Protein AF-A0A399XKU2-F1 (afdb_monomer_lite)

Sequence (78 aa):
MADGNCEDALEELYSFLDGELDELRRAHIKRHLDDCTPCLEVYDFHAELRVMISDKCRDQVPRELRDRIARILGEQAM

Secondary structure (DSSP, 8-state):
--HHHHHHHHHSHHHHHHT-S-HHHHHHHHHHHHH-HHHHHHHHHHHHHHHHHHHHT-----HHHHHHHHHHHHHTT-

Foldseek 3Di:
DCVVLLVVLVVCLVVLLVVVDDPVVVVSSVVCLVVPVVSVVVSVVVNVVVVVCCVPVDDDDDPVVVVVVVVVVVVVVD

Radius of gyration: 18.27 Å; chains: 1; bounding box: 53×26×36 Å

pLDDT: mean 87.52, std 12.08, range [43.62, 95.62]

Structure (mmCIF, N/CA/C/O backbone):
data_AF-A0A399XKU2-F1
#
_entry.id   AF-A0A399XKU2-F1
#
loop_
_atom_site.group_PDB
_atom_site.id
_atom_site.type_symbol
_atom_site.label_atom_id
_atom_site.label_alt_id
_atom_site.label_comp_id
_atom_site.label_asym_id
_atom_site.label_entity_id
_atom_site.label_seq_id
_atom_site.pdbx_PDB_ins_code
_atom_site.Cartn_x
_atom_site.Cartn_y
_atom_site.Cartn_z
_atom_site.occupancy
_atom_site.B_iso_or_equiv
_atom_site.auth_seq_id
_atom_site.auth_comp_id
_atom_site.auth_asym_id
_atom_site.auth_atom_id
_atom_site.pdbx_PDB_model_num
ATOM 1 N N . MET A 1 1 ? 25.067 3.602 -11.480 1.00 44.50 1 MET A N 1
ATOM 2 C CA . MET A 1 1 ? 25.121 4.561 -10.360 1.00 44.50 1 MET A CA 1
ATOM 3 C C . MET A 1 1 ? 23.784 5.280 -10.333 1.00 44.50 1 MET A C 1
ATOM 5 O O . MET A 1 1 ? 23.592 6.211 -11.099 1.00 44.50 1 MET A O 1
ATOM 9 N N . ALA A 1 2 ? 22.843 4.759 -9.549 1.00 52.00 2 ALA A N 1
ATOM 10 C CA . ALA A 1 2 ? 21.520 5.338 -9.304 1.00 52.00 2 ALA A CA 1
ATOM 11 C C . ALA A 1 2 ? 21.304 5.427 -7.782 1.00 52.00 2 ALA A C 1
ATOM 13 O O . ALA A 1 2 ? 20.258 5.067 -7.270 1.00 52.00 2 ALA A O 1
ATOM 14 N N . ASP A 1 3 ? 22.360 5.818 -7.068 1.00 57.28 3 ASP A N 1
ATOM 15 C CA . ASP A 1 3 ? 22.460 5.681 -5.613 1.00 57.28 3 ASP A CA 1
ATOM 16 C C . ASP A 1 3 ? 21.531 6.668 -4.886 1.00 57.28 3 ASP A C 1
ATOM 18 O O . ASP A 1 3 ? 20.757 6.263 -4.029 1.00 57.28 3 ASP A O 1
ATOM 22 N N . GLY A 1 4 ? 21.483 7.929 -5.339 1.00 62.91 4 GLY A N 1
ATOM 23 C CA . GLY A 1 4 ? 20.623 8.951 -4.725 1.00 62.91 4 GLY A CA 1
ATOM 24 C C . GLY A 1 4 ? 19.125 8.651 -4.838 1.00 62.91 4 GLY A C 1
ATOM 25 O O . GLY A 1 4 ? 18.402 8.768 -3.864 1.00 62.91 4 GLY A O 1
ATOM 26 N N . ASN A 1 5 ? 18.660 8.160 -5.993 1.00 79.06 5 ASN A N 1
ATOM 27 C CA . ASN A 1 5 ? 17.226 7.929 -6.202 1.00 79.06 5 ASN A CA 1
ATOM 28 C C . ASN A 1 5 ? 16.690 6.711 -5.428 1.00 79.06 5 ASN A C 1
ATOM 30 O O . ASN A 1 5 ? 15.491 6.627 -5.179 1.00 79.06 5 ASN A O 1
ATOM 34 N N . CYS A 1 6 ? 17.558 5.746 -5.100 1.00 90.44 6 CYS A N 1
ATOM 35 C CA . CYS A 1 6 ? 17.187 4.590 -4.285 1.00 90.44 6 CYS A CA 1
ATOM 36 C C . CYS A 1 6 ? 17.091 4.964 -2.803 1.00 90.44 6 CYS A C 1
ATOM 38 O O . CYS A 1 6 ? 16.175 4.502 -2.131 1.00 90.44 6 CYS A O 1
ATOM 40 N N . GLU A 1 7 ? 18.016 5.785 -2.297 1.00 89.31 7 GLU A N 1
ATOM 41 C CA . GLU A 1 7 ? 18.006 6.231 -0.900 1.00 89.31 7 GLU A CA 1
ATOM 42 C C . GLU A 1 7 ? 16.756 7.074 -0.606 1.00 89.31 7 GLU A C 1
ATOM 44 O O . GLU A 1 7 ? 15.993 6.720 0.291 1.00 89.31 7 GLU A O 1
ATOM 49 N N . ASP A 1 8 ? 16.453 8.062 -1.458 1.00 86.94 8 ASP A N 1
ATOM 50 C CA . ASP A 1 8 ? 15.226 8.868 -1.365 1.00 86.94 8 ASP A CA 1
ATOM 51 C C . ASP A 1 8 ? 13.954 7.990 -1.396 1.00 86.94 8 ASP A C 1
ATOM 53 O O . ASP A 1 8 ? 13.026 8.166 -0.602 1.00 86.94 8 ASP A O 1
ATOM 57 N N . ALA A 1 9 ? 13.907 6.995 -2.293 1.00 87.56 9 ALA A N 1
ATOM 58 C CA . ALA A 1 9 ? 12.768 6.083 -2.403 1.00 87.56 9 ALA A CA 1
ATOM 59 C C . ALA A 1 9 ? 12.598 5.189 -1.163 1.00 87.56 9 ALA A C 1
ATOM 61 O O . ALA A 1 9 ? 11.467 4.852 -0.810 1.00 87.56 9 ALA A O 1
ATOM 62 N N . LEU A 1 10 ? 13.697 4.802 -0.508 1.00 88.69 10 LEU A N 1
ATOM 63 C CA . LEU A 1 10 ? 13.675 4.017 0.726 1.00 88.69 10 LEU A CA 1
ATOM 64 C C . LEU A 1 10 ? 13.270 4.866 1.937 1.00 88.69 10 LEU A C 1
ATOM 66 O O . LEU A 1 10 ? 12.516 4.377 2.780 1.00 88.69 10 LEU A O 1
ATOM 70 N N . GLU A 1 11 ? 13.711 6.124 2.013 1.00 90.50 11 GLU A N 1
ATOM 71 C CA . GLU A 1 11 ? 13.299 7.051 3.074 1.00 90.50 11 GLU A CA 1
ATOM 72 C C . GLU A 1 11 ? 11.792 7.342 3.021 1.00 90.50 11 GLU A C 1
ATOM 74 O O . GLU A 1 11 ? 11.112 7.326 4.049 1.00 90.50 11 GLU A O 1
ATOM 79 N N . GLU A 1 12 ? 11.237 7.540 1.823 1.00 92.62 12 GLU A N 1
ATOM 80 C CA . GLU A 1 12 ? 9.810 7.829 1.638 1.00 92.62 12 GLU A CA 1
ATOM 81 C C . GLU A 1 12 ? 8.926 6.568 1.512 1.00 92.62 12 GLU A C 1
ATOM 83 O O . GLU A 1 12 ? 7.702 6.678 1.380 1.00 92.62 12 GLU A O 1
ATOM 88 N N . LEU A 1 13 ? 9.502 5.360 1.585 1.00 92.81 13 LEU A N 1
ATOM 89 C CA . LEU A 1 13 ? 8.802 4.092 1.337 1.00 92.81 13 LEU A CA 1
ATOM 90 C C . LEU A 1 13 ? 7.605 3.871 2.271 1.00 92.81 13 LEU A C 1
ATOM 92 O O . LEU A 1 13 ? 6.539 3.429 1.836 1.00 92.81 13 LEU A O 1
ATOM 96 N N . TYR A 1 14 ? 7.760 4.179 3.559 1.00 92.00 14 TYR A N 1
ATOM 97 C CA . TYR A 1 14 ? 6.677 4.013 4.529 1.00 92.00 14 TYR A CA 1
ATOM 98 C C . TYR A 1 14 ? 5.550 5.015 4.291 1.00 92.00 14 TYR A C 1
ATOM 100 O O . TYR A 1 14 ? 4.397 4.603 4.197 1.00 92.00 14 TYR A O 1
ATOM 108 N N . SER A 1 15 ? 5.879 6.287 4.062 1.00 94.19 15 SER A N 1
ATOM 109 C CA . SER A 1 15 ? 4.905 7.319 3.692 1.00 94.19 15 SER A CA 1
ATOM 110 C C . SER A 1 15 ? 4.151 6.954 2.407 1.00 94.19 15 SER A C 1
ATOM 112 O O . SER A 1 15 ? 2.948 7.193 2.285 1.00 94.19 15 SER A O 1
ATOM 114 N N . PHE A 1 16 ? 4.832 6.323 1.444 1.00 94.12 16 PHE A N 1
ATOM 115 C CA . PHE A 1 16 ? 4.208 5.792 0.232 1.00 94.12 16 PHE A CA 1
ATOM 116 C C . PHE A 1 16 ? 3.215 4.658 0.535 1.00 94.12 16 PHE A C 1
ATOM 118 O O . PHE A 1 16 ? 2.101 4.664 -0.003 1.00 94.12 16 PHE A O 1
ATOM 125 N N . LEU A 1 17 ? 3.599 3.711 1.399 1.00 93.44 17 LEU A N 1
ATOM 126 C CA . LEU A 1 17 ? 2.756 2.594 1.843 1.00 93.44 17 LEU A CA 1
ATOM 127 C C . LEU A 1 17 ? 1.548 3.060 2.675 1.00 93.44 17 LEU A C 1
ATOM 129 O O . LEU A 1 17 ? 0.482 2.455 2.573 1.00 93.44 17 LEU A O 1
ATOM 133 N N . ASP A 1 18 ? 1.697 4.119 3.474 1.00 93.25 18 ASP A N 1
ATOM 134 C CA . ASP A 1 18 ? 0.614 4.743 4.251 1.00 93.25 18 ASP A CA 1
ATOM 135 C C . ASP A 1 18 ? -0.282 5.655 3.400 1.00 93.25 18 ASP A C 1
ATOM 137 O O . ASP A 1 18 ? -1.404 5.976 3.788 1.00 93.25 18 ASP A O 1
ATOM 141 N N . GLY A 1 19 ? 0.171 6.024 2.198 1.00 92.69 19 GLY A N 1
ATOM 142 C CA . GLY A 1 19 ? -0.558 6.919 1.304 1.00 92.69 19 GLY A CA 1
ATOM 143 C C . GLY A 1 19 ? -0.508 8.386 1.733 1.00 92.69 19 GLY A C 1
ATOM 144 O O . GLY A 1 19 ? -1.370 9.156 1.319 1.00 92.69 19 GLY A O 1
ATOM 145 N N . GLU A 1 20 ? 0.492 8.769 2.527 1.00 95.19 20 GLU A N 1
ATOM 146 C CA . GLU A 1 20 ? 0.674 10.123 3.071 1.00 95.19 20 GLU A CA 1
ATOM 147 C C . GLU A 1 20 ? 1.463 11.057 2.139 1.00 95.19 20 GLU A C 1
ATOM 149 O O . GLU A 1 20 ? 1.659 12.230 2.448 1.00 95.19 20 GLU A O 1
ATOM 154 N N . LEU A 1 21 ? 1.921 10.554 0.992 1.00 93.31 21 LEU A N 1
ATOM 155 C CA . LEU A 1 21 ? 2.659 11.347 0.011 1.00 93.31 21 LEU A CA 1
ATOM 156 C C . LEU A 1 21 ? 1.745 12.153 -0.911 1.00 93.31 21 LEU A C 1
ATOM 158 O O . LEU A 1 21 ? 0.696 11.677 -1.352 1.00 93.31 21 LEU A O 1
ATOM 162 N N . ASP A 1 22 ? 2.224 13.337 -1.301 1.00 94.38 22 ASP A N 1
ATOM 163 C CA . ASP A 1 22 ? 1.608 14.135 -2.360 1.00 94.38 22 ASP A CA 1
ATOM 164 C C . ASP A 1 22 ? 1.635 13.382 -3.704 1.00 94.38 22 ASP A C 1
ATOM 166 O O . ASP A 1 22 ? 2.506 12.545 -3.962 1.00 94.38 22 ASP A O 1
ATOM 170 N N . GLU A 1 23 ? 0.722 13.726 -4.616 1.00 93.44 23 GLU A N 1
ATOM 171 C CA . GLU A 1 23 ? 0.572 13.045 -5.913 1.00 93.44 23 GLU A CA 1
ATOM 172 C C . GLU A 1 23 ? 1.873 13.001 -6.732 1.00 93.44 23 GLU A C 1
ATOM 174 O O . GLU A 1 23 ? 2.187 11.982 -7.351 1.00 93.44 23 GLU A O 1
ATOM 179 N N . LEU A 1 24 ? 2.659 14.084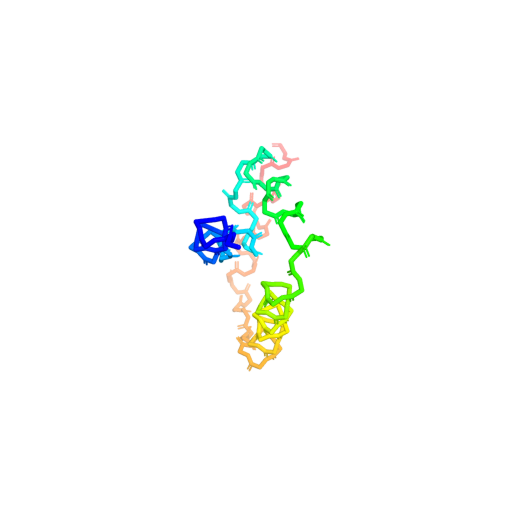 -6.701 1.00 92.06 24 LEU A N 1
ATOM 180 C CA . LEU A 1 24 ? 3.937 14.182 -7.411 1.00 92.06 24 LEU A CA 1
ATOM 181 C C . LEU A 1 24 ? 4.982 13.208 -6.856 1.00 92.06 24 LEU A C 1
ATOM 183 O O . LEU A 1 24 ? 5.605 12.475 -7.626 1.00 92.06 24 LEU A O 1
ATOM 187 N N . ARG A 1 25 ? 5.150 13.160 -5.530 1.00 90.69 25 ARG A N 1
ATOM 188 C CA . ARG A 1 25 ? 6.104 12.250 -4.876 1.00 90.69 25 ARG A CA 1
ATOM 189 C C . ARG A 1 25 ? 5.681 10.802 -5.032 1.00 90.69 25 ARG A C 1
ATOM 191 O O . ARG A 1 25 ? 6.493 9.935 -5.340 1.00 90.69 25 ARG A O 1
ATOM 198 N N . ARG A 1 26 ? 4.376 10.548 -4.931 1.00 93.50 26 ARG A N 1
ATOM 199 C CA . ARG A 1 26 ? 3.809 9.225 -5.176 1.00 93.50 26 ARG A CA 1
ATOM 200 C C . ARG A 1 26 ? 4.107 8.731 -6.589 1.00 93.50 26 ARG A C 1
ATOM 202 O O . ARG A 1 26 ? 4.486 7.575 -6.763 1.00 93.50 26 ARG A O 1
ATOM 209 N N . ALA A 1 27 ? 3.950 9.590 -7.595 1.00 93.12 27 ALA A N 1
ATOM 210 C CA . ALA A 1 27 ? 4.283 9.251 -8.975 1.00 93.12 27 ALA A CA 1
ATOM 211 C C . ALA A 1 27 ? 5.789 9.005 -9.164 1.00 93.12 27 ALA A C 1
ATOM 213 O O . ALA A 1 27 ? 6.163 8.092 -9.901 1.00 93.12 27 ALA A O 1
ATOM 214 N N . HIS A 1 28 ? 6.637 9.779 -8.481 1.00 91.81 28 HIS A N 1
ATOM 215 C CA . HIS A 1 28 ? 8.089 9.618 -8.510 1.00 91.81 28 HIS A CA 1
ATOM 216 C C . HIS A 1 28 ? 8.538 8.261 -7.952 1.00 91.81 28 HIS A C 1
ATOM 218 O O . HIS A 1 28 ? 9.220 7.512 -8.650 1.00 91.81 28 HIS A O 1
ATOM 224 N N . ILE A 1 29 ? 8.086 7.897 -6.749 1.00 92.12 29 ILE A N 1
ATOM 225 C CA . ILE A 1 29 ? 8.409 6.598 -6.138 1.00 92.12 29 ILE A CA 1
ATOM 226 C C . ILE A 1 29 ? 7.852 5.458 -6.980 1.00 92.12 29 ILE A C 1
ATOM 228 O O . ILE A 1 29 ? 8.553 4.489 -7.238 1.00 92.12 29 ILE A O 1
ATOM 232 N N . LYS A 1 30 ? 6.619 5.582 -7.483 1.00 92.06 30 LYS A N 1
ATOM 233 C CA . LYS A 1 30 ? 6.042 4.554 -8.353 1.00 92.06 30 LYS A CA 1
ATOM 234 C C . LYS A 1 30 ? 6.900 4.318 -9.598 1.00 92.06 30 LYS A C 1
ATOM 236 O O . LYS A 1 30 ? 7.207 3.174 -9.906 1.00 92.06 30 LYS A O 1
ATOM 241 N N . ARG A 1 31 ? 7.333 5.394 -10.265 1.00 92.94 31 ARG A N 1
ATOM 242 C CA . ARG A 1 31 ? 8.260 5.306 -11.400 1.00 92.94 31 ARG A CA 1
ATOM 243 C C . ARG A 1 31 ? 9.564 4.620 -10.997 1.00 92.94 31 ARG A C 1
ATOM 245 O O . ARG A 1 31 ? 10.032 3.758 -11.723 1.00 92.94 31 ARG A O 1
ATOM 252 N N . HIS A 1 32 ? 10.126 4.976 -9.843 1.00 92.19 32 HIS A N 1
ATOM 253 C CA . HIS A 1 32 ? 11.334 4.335 -9.337 1.00 92.19 32 HIS A CA 1
ATOM 254 C C . HIS A 1 32 ? 11.146 2.824 -9.148 1.00 92.19 32 HIS A C 1
ATOM 256 O O . HIS A 1 32 ? 11.975 2.054 -9.617 1.00 92.19 32 HIS A O 1
ATOM 262 N N . LEU A 1 33 ? 10.061 2.395 -8.501 1.00 92.12 33 LEU A N 1
ATOM 263 C CA . LEU A 1 33 ? 9.766 0.976 -8.279 1.00 92.12 33 LEU A CA 1
ATOM 264 C C . LEU A 1 33 ? 9.546 0.215 -9.599 1.00 92.12 33 LEU A C 1
ATOM 266 O O . LEU A 1 33 ? 9.956 -0.937 -9.702 1.00 92.12 33 LEU A O 1
ATOM 270 N N . ASP A 1 34 ? 8.964 0.861 -10.618 1.00 92.62 34 ASP A N 1
ATOM 271 C CA . ASP A 1 34 ? 8.814 0.281 -11.962 1.00 92.62 34 ASP A CA 1
ATOM 272 C C . ASP A 1 34 ? 10.176 0.060 -12.661 1.00 92.62 34 ASP A C 1
ATOM 274 O O . ASP A 1 34 ? 10.343 -0.908 -13.403 1.00 92.62 34 ASP A O 1
ATOM 278 N N . ASP A 1 35 ? 11.151 0.947 -12.430 1.00 92.50 35 ASP A N 1
ATOM 279 C CA . ASP A 1 35 ? 12.470 0.926 -13.081 1.00 92.50 35 ASP A CA 1
ATOM 280 C C . ASP A 1 35 ? 13.571 0.233 -12.238 1.00 92.50 35 ASP A C 1
ATOM 282 O O . ASP A 1 35 ? 14.657 -0.058 -12.749 1.00 92.50 35 ASP A O 1
ATOM 286 N N . CYS A 1 36 ? 13.318 -0.049 -10.955 1.00 93.81 36 CYS A N 1
ATOM 287 C CA . CYS A 1 36 ? 14.309 -0.526 -9.987 1.00 93.81 36 CYS A CA 1
ATOM 288 C C . CYS A 1 36 ? 13.824 -1.776 -9.234 1.00 93.81 36 CYS A C 1
ATOM 290 O O . CYS A 1 36 ? 13.228 -1.694 -8.158 1.00 93.81 36 CYS A O 1
ATOM 292 N N . THR A 1 37 ? 14.162 -2.956 -9.764 1.00 92.12 37 THR A N 1
ATOM 293 C CA . THR A 1 37 ? 13.876 -4.257 -9.133 1.00 92.12 37 THR A CA 1
ATOM 294 C C . THR A 1 37 ? 14.303 -4.363 -7.660 1.00 92.12 37 THR A C 1
ATOM 296 O O . THR A 1 37 ? 13.476 -4.805 -6.871 1.00 92.12 37 THR A O 1
ATOM 299 N N . PRO A 1 38 ? 15.516 -3.954 -7.226 1.00 92.00 38 PRO A N 1
ATOM 300 C CA . PRO A 1 38 ? 15.897 -4.137 -5.823 1.00 92.00 38 PRO A CA 1
ATOM 301 C C . PRO A 1 38 ? 15.038 -3.304 -4.860 1.00 92.00 38 PRO A C 1
ATOM 303 O O . PRO A 1 38 ? 14.709 -3.771 -3.774 1.00 92.00 38 PRO A O 1
ATOM 306 N N . CYS A 1 39 ? 14.623 -2.094 -5.247 1.00 93.12 39 CYS A N 1
ATOM 307 C CA . CYS A 1 39 ? 13.708 -1.292 -4.431 1.00 93.12 39 CYS A CA 1
ATOM 308 C C . CYS A 1 39 ? 12.281 -1.856 -4.454 1.00 93.12 39 CYS A C 1
ATOM 310 O O . CYS A 1 39 ? 11.590 -1.792 -3.437 1.00 93.12 39 CYS A O 1
ATOM 312 N N . LEU A 1 40 ? 11.860 -2.456 -5.573 1.00 93.19 40 LEU A N 1
ATOM 313 C CA . LEU A 1 40 ? 10.589 -3.174 -5.663 1.00 93.19 40 LEU A CA 1
ATOM 314 C C . LEU A 1 40 ? 10.543 -4.386 -4.722 1.00 93.19 40 LEU A C 1
ATOM 316 O O . LEU A 1 40 ? 9.558 -4.556 -4.014 1.00 93.19 40 LEU A O 1
ATOM 320 N N . GLU A 1 41 ? 11.615 -5.177 -4.637 1.00 94.62 41 GLU A N 1
ATOM 321 C CA . GLU A 1 41 ? 11.686 -6.319 -3.711 1.00 94.62 41 GLU A CA 1
ATOM 322 C C . GLU A 1 41 ? 11.556 -5.881 -2.243 1.00 94.62 41 GLU A C 1
ATOM 324 O O . GLU A 1 41 ? 10.862 -6.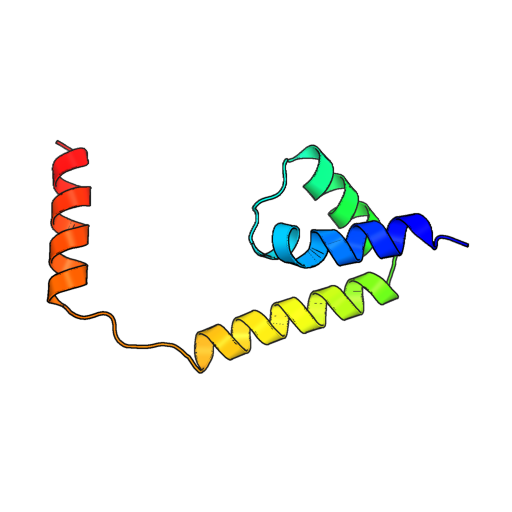522 -1.451 1.00 94.62 41 GLU A O 1
ATOM 329 N N . VAL A 1 42 ? 12.183 -4.757 -1.878 1.00 93.25 42 VAL A N 1
ATOM 330 C CA . VAL A 1 42 ? 12.046 -4.169 -0.537 1.00 93.25 42 VAL A CA 1
ATOM 331 C C . VAL A 1 42 ? 10.607 -3.703 -0.295 1.00 93.25 42 VAL A C 1
ATOM 333 O O . VAL A 1 42 ? 10.033 -4.003 0.754 1.00 93.25 42 VAL A O 1
ATOM 336 N N . TYR A 1 43 ? 9.997 -3.016 -1.265 1.00 94.44 43 TYR A N 1
ATOM 337 C CA . TYR A 1 43 ? 8.591 -2.612 -1.194 1.00 94.44 43 TYR A CA 1
ATOM 338 C C . TYR A 1 43 ? 7.658 -3.810 -0.972 1.00 94.44 43 TYR A C 1
ATOM 340 O O . TYR A 1 43 ? 6.851 -3.778 -0.040 1.00 94.44 43 TYR A O 1
ATOM 348 N N . ASP A 1 44 ? 7.789 -4.865 -1.779 1.00 94.44 44 ASP A N 1
ATOM 349 C CA . ASP A 1 44 ? 6.931 -6.051 -1.711 1.00 94.44 44 ASP A CA 1
ATOM 350 C C . ASP A 1 44 ? 7.036 -6.734 -0.345 1.00 94.44 44 ASP A C 1
ATOM 352 O O . ASP A 1 44 ? 6.017 -7.073 0.263 1.00 94.44 44 ASP A O 1
ATOM 356 N N . PHE A 1 45 ? 8.253 -6.846 0.198 1.00 95.62 45 PHE A N 1
ATOM 357 C CA . PHE A 1 45 ? 8.468 -7.364 1.546 1.00 95.62 45 PHE A CA 1
ATOM 358 C C . PHE A 1 45 ? 7.724 -6.540 2.608 1.00 95.62 45 PHE A C 1
ATOM 360 O O . PHE A 1 45 ? 7.011 -7.096 3.447 1.00 95.62 45 PHE A O 1
ATOM 367 N N . HIS A 1 46 ? 7.851 -5.210 2.582 1.00 95.06 46 HIS A N 1
ATOM 368 C CA . HIS A 1 46 ? 7.177 -4.348 3.555 1.00 95.06 46 HIS A CA 1
ATOM 369 C C . HIS A 1 46 ? 5.651 -4.352 3.393 1.00 95.06 46 HIS A C 1
ATOM 371 O O . HIS A 1 46 ? 4.928 -4.313 4.395 1.00 95.06 46 HIS A O 1
ATOM 377 N N . ALA A 1 47 ? 5.149 -4.422 2.158 1.00 93.69 47 ALA A N 1
ATOM 378 C CA . ALA A 1 47 ? 3.724 -4.534 1.872 1.00 93.69 47 ALA A CA 1
ATOM 379 C C . ALA A 1 47 ? 3.149 -5.853 2.415 1.00 93.69 47 ALA A C 1
ATOM 381 O O . ALA A 1 47 ? 2.129 -5.840 3.110 1.00 93.69 47 ALA A O 1
ATOM 382 N N . GLU A 1 48 ? 3.829 -6.976 2.177 1.00 95.50 48 GLU A N 1
ATOM 383 C CA . GLU A 1 48 ? 3.428 -8.280 2.706 1.00 95.50 48 GLU A CA 1
ATOM 384 C C . GLU A 1 48 ? 3.485 -8.304 4.240 1.00 95.50 48 GLU A C 1
ATOM 386 O O . GLU A 1 48 ? 2.530 -8.730 4.898 1.00 95.50 48 GLU A O 1
ATOM 391 N N . LEU A 1 49 ? 4.554 -7.761 4.830 1.00 94.62 49 LEU A N 1
ATOM 392 C CA . LEU A 1 49 ? 4.703 -7.661 6.280 1.00 94.62 49 LEU A CA 1
ATOM 393 C C . LEU A 1 49 ? 3.551 -6.873 6.920 1.00 94.62 49 LEU A C 1
ATOM 395 O O . LEU A 1 49 ? 3.022 -7.291 7.951 1.00 94.62 49 LEU A O 1
ATOM 399 N N . ARG A 1 50 ? 3.110 -5.765 6.309 1.00 92.62 50 ARG A N 1
ATOM 400 C CA . ARG A 1 50 ? 1.945 -4.996 6.784 1.00 92.62 50 ARG A CA 1
ATOM 401 C C . ARG A 1 50 ? 0.665 -5.824 6.776 1.00 92.62 50 ARG A C 1
ATOM 403 O O . ARG A 1 50 ? -0.096 -5.764 7.743 1.00 92.62 50 ARG A O 1
ATOM 410 N N . VAL A 1 51 ? 0.437 -6.612 5.726 1.00 91.69 51 VAL A N 1
ATOM 411 C CA . VAL A 1 51 ? -0.718 -7.519 5.651 1.00 91.69 51 VAL A CA 1
ATOM 412 C C . VAL A 1 51 ? -0.640 -8.572 6.754 1.00 91.69 51 VAL A C 1
ATOM 414 O O . VAL A 1 51 ? -1.624 -8.785 7.462 1.00 91.69 51 VAL A O 1
ATOM 417 N N . MET A 1 52 ? 0.532 -9.179 6.964 1.00 94.12 52 MET A N 1
ATOM 418 C CA . MET A 1 52 ? 0.730 -10.165 8.030 1.00 94.12 52 MET A CA 1
ATOM 419 C C . MET A 1 52 ? 0.493 -9.573 9.423 1.00 94.12 52 MET A C 1
ATOM 421 O O . MET A 1 52 ? -0.206 -10.181 10.232 1.00 94.12 52 MET A O 1
ATOM 425 N N . ILE A 1 53 ? 1.030 -8.384 9.712 1.00 91.88 53 ILE A N 1
ATOM 426 C CA . ILE A 1 53 ? 0.804 -7.695 10.990 1.00 91.88 53 ILE A CA 1
ATOM 427 C C . ILE A 1 53 ? -0.684 -7.379 11.161 1.00 91.88 53 ILE A C 1
ATOM 429 O O . ILE A 1 53 ? -1.236 -7.615 12.231 1.00 91.88 53 ILE A O 1
ATOM 433 N N . SER A 1 54 ? -1.356 -6.900 10.113 1.00 88.75 54 SER A N 1
ATOM 434 C CA . SER A 1 54 ? -2.791 -6.611 10.162 1.00 88.75 54 SER A CA 1
ATOM 435 C C . SER A 1 54 ? -3.636 -7.860 10.438 1.00 88.75 54 SER A C 1
ATOM 437 O O . SER A 1 54 ? -4.600 -7.786 11.199 1.00 88.75 54 SER A O 1
ATOM 439 N N . ASP A 1 55 ? -3.259 -9.013 9.879 1.00 88.88 55 ASP A N 1
ATOM 440 C CA . ASP A 1 55 ? -3.911 -10.300 10.147 1.00 88.88 55 ASP A CA 1
ATOM 441 C C . ASP A 1 55 ? -3.678 -10.776 11.591 1.00 88.88 55 ASP A C 1
ATOM 443 O O . ASP A 1 55 ? -4.615 -11.186 12.277 1.00 88.88 55 ASP A O 1
ATOM 447 N N . LYS A 1 56 ? -2.430 -10.705 12.074 1.00 87.44 56 LYS A N 1
ATOM 448 C CA . LYS A 1 56 ? -2.026 -11.270 13.374 1.00 87.44 56 LYS A CA 1
ATOM 449 C C . LYS A 1 56 ? -2.306 -10.373 14.572 1.00 87.44 56 LYS A C 1
ATOM 451 O O . LYS A 1 56 ? -2.553 -10.892 15.657 1.00 87.44 56 LYS A O 1
ATOM 456 N N . CYS A 1 57 ? -2.281 -9.058 14.399 1.00 84.31 57 CYS A N 1
ATOM 457 C CA . CYS A 1 57 ? -2.440 -8.074 15.471 1.00 84.31 57 CYS A CA 1
ATOM 458 C C . CYS A 1 57 ? -3.818 -7.400 15.435 1.00 84.31 57 CYS A C 1
ATOM 460 O O . CYS A 1 57 ? -3.959 -6.226 15.775 1.00 84.31 57 CYS A O 1
ATOM 462 N N . ARG A 1 58 ? -4.851 -8.131 15.000 1.00 78.75 58 ARG A N 1
ATOM 463 C CA . ARG A 1 58 ? -6.220 -7.617 14.976 1.00 78.75 58 ARG A CA 1
ATOM 464 C C . ARG A 1 58 ? -6.906 -7.821 16.322 1.00 78.75 58 ARG A C 1
ATOM 466 O O . ARG A 1 58 ? -7.401 -8.906 16.619 1.00 78.75 58 ARG A O 1
ATOM 473 N N . ASP A 1 59 ? -7.020 -6.749 17.093 1.00 80.19 59 ASP A N 1
ATOM 474 C CA . ASP A 1 59 ? -7.841 -6.732 18.301 1.00 80.19 59 ASP A CA 1
ATOM 475 C C . ASP A 1 59 ? -9.323 -6.491 17.995 1.00 80.19 59 ASP A C 1
ATOM 477 O O . ASP A 1 59 ? -9.710 -5.793 17.048 1.00 80.19 59 ASP A O 1
ATOM 481 N N . GLN A 1 60 ? -10.193 -7.070 18.825 1.00 81.75 60 GLN A N 1
ATOM 482 C CA . GLN A 1 60 ? -11.616 -6.767 18.759 1.00 81.75 60 GLN A CA 1
ATOM 483 C C . GLN A 1 60 ? -11.868 -5.357 19.291 1.00 81.75 60 GLN A C 1
ATOM 485 O O . GLN A 1 60 ? -11.740 -5.097 20.484 1.00 81.75 60 GLN A O 1
ATOM 490 N N . VAL A 1 61 ? -12.314 -4.459 18.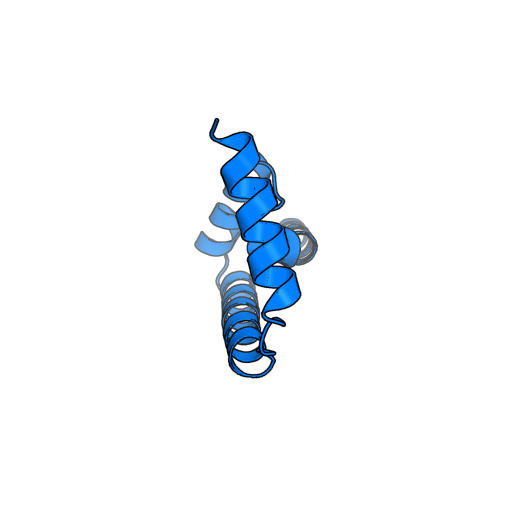411 1.00 85.06 61 VAL A N 1
ATOM 491 C CA . VAL A 1 61 ? -12.726 -3.107 18.809 1.00 85.06 61 VAL A CA 1
ATOM 492 C C . VAL A 1 61 ? -13.890 -3.196 19.814 1.00 85.06 61 VAL A C 1
ATOM 494 O O . VAL A 1 61 ? -14.904 -3.832 19.500 1.00 85.06 61 VAL A O 1
ATOM 497 N N . PRO A 1 62 ? -13.824 -2.564 20.998 1.00 92.12 62 PRO A N 1
ATOM 498 C CA . PRO A 1 62 ? -14.932 -2.566 21.953 1.00 92.12 62 PRO A CA 1
ATOM 499 C C . PRO A 1 62 ? -16.242 -2.072 21.320 1.00 92.12 62 PRO A C 1
ATOM 501 O O . PRO A 1 62 ? -16.238 -1.144 20.507 1.00 92.12 62 PRO A O 1
ATOM 504 N N . ARG A 1 63 ? -17.378 -2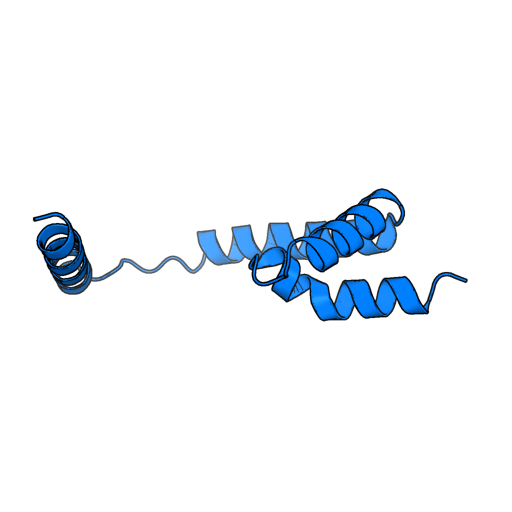.700 21.663 1.00 91.75 63 ARG A N 1
ATOM 505 C CA . ARG A 1 63 ? -18.698 -2.326 21.105 1.00 91.75 63 ARG A CA 1
ATOM 506 C C . ARG A 1 63 ? -19.044 -0.870 21.405 1.00 91.75 63 ARG A C 1
ATOM 508 O O . ARG A 1 63 ? -19.420 -0.150 20.494 1.00 91.75 63 ARG A O 1
ATOM 515 N N . GLU A 1 64 ? -18.782 -0.424 22.630 1.00 93.06 64 GLU A N 1
ATOM 516 C CA . GLU A 1 64 ? -18.990 0.963 23.062 1.00 93.06 64 GLU A CA 1
ATOM 517 C C . GLU A 1 64 ? -18.280 1.993 22.167 1.00 93.06 64 GLU A C 1
ATOM 519 O O . GLU A 1 64 ? -18.852 3.029 21.829 1.00 93.06 64 GLU A O 1
ATOM 524 N N . LEU A 1 65 ? -17.052 1.692 21.726 1.00 91.31 65 LEU A N 1
ATOM 525 C CA . LEU A 1 65 ? -16.285 2.576 20.856 1.00 91.31 65 LEU A CA 1
ATOM 526 C C . LEU A 1 65 ? -16.891 2.601 19.451 1.00 91.31 65 LEU A C 1
ATOM 528 O O . LEU A 1 65 ? -17.026 3.672 18.864 1.00 91.31 65 LEU A O 1
ATOM 532 N N . ARG A 1 66 ? -17.312 1.438 18.938 1.00 90.69 66 ARG A N 1
ATOM 533 C CA . ARG A 1 66 ? -18.006 1.334 17.645 1.00 90.69 66 ARG A CA 1
ATOM 534 C C . ARG A 1 66 ? -19.326 2.100 17.648 1.00 90.69 66 ARG A C 1
ATOM 536 O O . ARG A 1 66 ? -19.560 2.872 16.724 1.00 90.69 66 ARG A O 1
ATOM 543 N N . ASP A 1 67 ? -20.133 1.946 18.693 1.00 93.94 67 ASP A N 1
ATOM 544 C CA . ASP A 1 67 ? -21.425 2.626 18.830 1.00 93.94 67 ASP A CA 1
ATOM 545 C C . ASP A 1 67 ? -21.241 4.146 18.931 1.00 93.94 67 ASP A C 1
ATOM 547 O O . ASP A 1 67 ? -21.957 4.916 18.287 1.00 93.94 67 ASP A O 1
ATOM 551 N N . ARG A 1 68 ? -20.227 4.601 19.680 1.00 94.31 68 ARG A N 1
ATOM 552 C CA . ARG A 1 68 ? -19.889 6.025 19.785 1.00 94.31 68 ARG A CA 1
ATOM 553 C C . ARG A 1 68 ? -19.442 6.612 18.445 1.00 94.31 68 ARG A C 1
ATOM 555 O O . ARG A 1 68 ? -19.887 7.705 18.104 1.00 94.31 68 ARG A O 1
ATOM 562 N N . ILE A 1 69 ? -18.589 5.909 17.697 1.00 92.88 69 ILE A N 1
ATOM 563 C CA . ILE A 1 69 ? -18.143 6.339 16.361 1.00 92.88 69 ILE A CA 1
ATOM 564 C C . ILE A 1 69 ? -19.330 6.375 15.392 1.00 92.88 69 ILE A C 1
ATOM 566 O O . ILE A 1 69 ? -19.511 7.371 14.699 1.00 92.88 69 ILE A O 1
ATOM 570 N N . ALA A 1 70 ? -20.165 5.333 15.375 1.00 92.50 70 ALA A N 1
ATOM 571 C CA . ALA A 1 70 ? -21.344 5.264 14.515 1.00 92.50 70 ALA A CA 1
ATOM 572 C C . ALA A 1 70 ? -22.332 6.403 14.796 1.00 92.50 70 ALA A C 1
ATOM 574 O O . ALA A 1 70 ? -22.853 6.997 13.855 1.00 92.50 70 ALA A O 1
ATOM 575 N N . ARG A 1 71 ? -22.545 6.753 16.072 1.00 93.56 71 ARG A N 1
ATOM 576 C CA . ARG A 1 71 ? -23.378 7.900 16.448 1.00 93.56 71 ARG A CA 1
ATOM 577 C C . ARG A 1 71 ? -22.819 9.208 15.893 1.00 93.56 71 ARG A C 1
ATOM 579 O O . ARG A 1 71 ? -23.553 9.912 15.215 1.00 93.56 71 ARG A O 1
ATOM 586 N N . ILE A 1 72 ? -21.529 9.480 16.106 1.00 92.62 72 ILE A N 1
ATOM 587 C CA . ILE A 1 72 ? -20.881 10.703 15.602 1.00 92.62 72 ILE A CA 1
ATOM 588 C C . ILE A 1 72 ? -20.970 10.768 14.074 1.00 92.62 72 ILE A C 1
ATOM 590 O O . ILE A 1 72 ? -21.325 11.802 13.527 1.00 92.62 72 ILE A O 1
ATOM 594 N N . LEU A 1 73 ? -20.681 9.672 13.367 1.00 90.44 73 LEU A N 1
ATOM 595 C CA . LEU A 1 73 ? -20.756 9.646 11.903 1.00 90.44 73 LEU A CA 1
ATOM 596 C C . LEU A 1 73 ? -22.196 9.801 11.385 1.00 90.44 73 LEU A C 1
ATOM 598 O O . LEU A 1 73 ? -22.400 10.439 10.356 1.00 90.44 73 LEU A O 1
ATOM 602 N N . GLY A 1 74 ? -23.186 9.248 12.091 1.00 82.69 74 GLY A N 1
ATOM 603 C CA . GLY A 1 74 ? -24.603 9.397 11.756 1.00 82.69 74 GLY A CA 1
ATOM 604 C C . GLY A 1 74 ? -25.158 10.797 12.034 1.00 82.69 74 GLY A C 1
ATOM 605 O O . GLY A 1 74 ? -25.990 11.275 11.272 1.00 82.69 74 GLY A O 1
ATOM 606 N N . GLU A 1 75 ? -24.674 11.475 13.078 1.00 60.81 75 GLU A N 1
ATOM 607 C CA . GLU A 1 75 ? -25.036 12.862 13.415 1.00 60.81 75 GLU A CA 1
ATOM 608 C C . GLU A 1 75 ? -24.522 13.868 12.367 1.00 60.81 75 GLU A C 1
ATOM 610 O O . GLU A 1 75 ? -25.166 14.880 12.134 1.00 60.81 75 GLU A O 1
ATOM 615 N N . GLN A 1 76 ? -23.406 13.575 11.692 1.00 56.56 76 GLN A N 1
ATOM 616 C CA . GLN A 1 7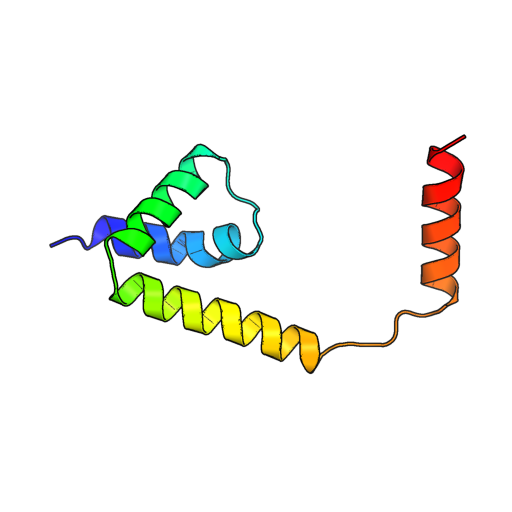6 ? -22.822 14.436 10.649 1.00 56.56 76 GLN A CA 1
ATOM 617 C C . GLN A 1 76 ? -23.499 14.274 9.274 1.00 56.56 76 GLN A C 1
ATOM 619 O O . GLN A 1 76 ? -23.191 15.017 8.343 1.00 56.56 76 GLN A O 1
ATOM 624 N N . ALA A 1 77 ? -24.381 13.280 9.131 1.00 54.06 77 ALA A N 1
ATOM 625 C CA . ALA A 1 77 ? -25.145 13.002 7.916 1.00 54.06 77 ALA A CA 1
ATOM 626 C C . ALA A 1 77 ? -26.586 13.555 7.968 1.00 54.06 77 ALA A C 1
ATOM 628 O O . ALA A 1 77 ? -27.375 13.250 7.069 1.00 54.06 77 ALA A O 1
ATOM 629 N N . MET A 1 78 ? -26.930 14.337 9.003 1.00 43.62 78 MET A N 1
ATOM 630 C CA . MET A 1 78 ? -28.238 14.979 9.191 1.00 43.62 78 MET A CA 1
ATOM 631 C C . MET A 1 78 ? -28.125 16.502 9.223 1.00 43.6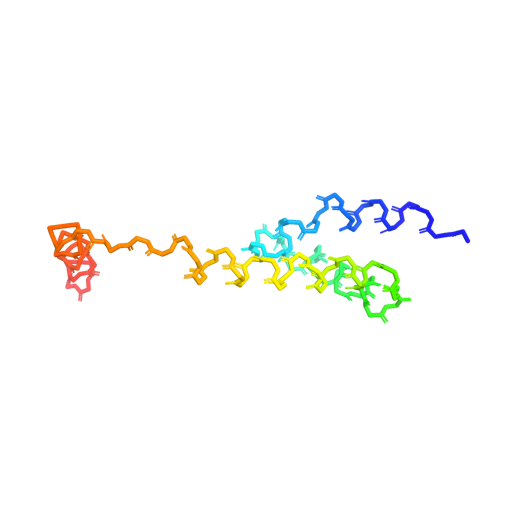2 78 MET A C 1
ATOM 633 O O . MET A 1 78 ? -27.158 17.013 9.828 1.00 43.62 78 MET A O 1
#